Protein AF-A0A0Q9KCN6-F1 (afdb_monomer_lite)

Foldseek 3Di:
DDDPPPPPPDDDQDADPPDDPQFARFDPVLPPPLDDPDWDAAPQRATAQPPPRDDPRDCVNVPDPPDDCCVCDDDSNHHSGGDNVCPDPQNNCCGVVVDDRPDDPPDDPPDDPCPPVPDPPPDDD

Structure (mmCIF, N/CA/C/O backbone):
data_AF-A0A0Q9KCN6-F1
#
_entry.id   AF-A0A0Q9KCN6-F1
#
loop_
_atom_site.group_PDB
_atom_site.id
_atom_site.type_symbol
_atom_site.label_atom_id
_atom_site.label_alt_id
_atom_site.label_comp_id
_atom_site.label_asym_id
_atom_site.label_entity_id
_atom_site.label_seq_id
_atom_site.pdbx_PDB_ins_code
_atom_site.Cartn_x
_atom_site.Cartn_y
_atom_site.Cartn_z
_atom_site.occupancy
_atom_site.B_iso_or_equiv
_atom_site.auth_seq_id
_atom_site.auth_comp_id
_atom_site.auth_asym_id
_atom_site.auth_atom_id
_atom_site.pdbx_PDB_model_num
ATOM 1 N N . MET A 1 1 ? 41.278 19.365 -16.266 1.00 40.97 1 MET A N 1
ATOM 2 C CA . MET A 1 1 ? 40.676 18.377 -17.182 1.00 40.97 1 MET A CA 1
ATOM 3 C C . MET A 1 1 ? 40.106 17.278 -16.309 1.00 40.97 1 MET A C 1
ATOM 5 O O . MET A 1 1 ? 40.846 16.384 -15.930 1.00 40.97 1 MET A O 1
ATOM 9 N N . SER A 1 2 ? 38.849 17.416 -15.898 1.00 39.72 2 SER A N 1
ATOM 10 C CA . SER A 1 2 ? 38.177 16.418 -15.064 1.00 39.72 2 SER A CA 1
ATOM 11 C C . SER A 1 2 ? 36.759 16.259 -15.586 1.00 39.72 2 SER A C 1
ATOM 13 O O . SER A 1 2 ? 35.826 16.837 -15.043 1.00 39.72 2 SER A O 1
ATOM 15 N N . ASP A 1 3 ? 36.634 15.515 -16.680 1.00 42.22 3 ASP A N 1
ATOM 16 C CA . ASP A 1 3 ? 35.348 15.056 -17.187 1.00 42.22 3 ASP A CA 1
ATOM 17 C C . ASP A 1 3 ? 35.040 13.718 -16.504 1.00 42.22 3 ASP A C 1
ATOM 19 O O . ASP A 1 3 ? 35.692 12.703 -16.748 1.00 42.22 3 ASP A O 1
ATOM 23 N N . HIS A 1 4 ? 34.089 13.724 -15.573 1.00 36.94 4 HIS A N 1
ATOM 24 C CA . HIS A 1 4 ? 33.415 12.509 -15.115 1.00 36.94 4 HIS A CA 1
ATOM 25 C C . HIS A 1 4 ? 32.103 12.403 -15.877 1.00 36.94 4 HIS A C 1
ATOM 27 O O . HIS A 1 4 ? 31.050 12.852 -15.433 1.00 36.94 4 HIS A O 1
ATOM 33 N N . ASP A 1 5 ? 32.208 11.838 -17.073 1.00 45.47 5 ASP A N 1
ATOM 34 C CA . ASP A 1 5 ? 31.095 11.614 -17.982 1.00 45.47 5 ASP A CA 1
ATOM 35 C C . ASP A 1 5 ? 30.400 10.290 -17.607 1.00 45.47 5 ASP A C 1
ATOM 37 O O . ASP A 1 5 ? 30.642 9.226 -18.184 1.00 45.47 5 ASP A O 1
ATOM 41 N N . HIS A 1 6 ? 29.555 10.322 -16.570 1.00 41.69 6 HIS A N 1
ATOM 42 C CA . HIS A 1 6 ? 28.640 9.219 -16.269 1.00 41.69 6 HIS A CA 1
ATOM 43 C C . HIS A 1 6 ? 27.434 9.285 -17.208 1.00 41.69 6 HIS A C 1
ATOM 45 O O . HIS A 1 6 ? 26.358 9.776 -16.874 1.00 41.69 6 HIS A O 1
ATOM 51 N N . LYS A 1 7 ? 27.610 8.736 -18.409 1.00 41.28 7 LYS A N 1
ATOM 52 C CA . LYS A 1 7 ? 26.532 8.540 -19.377 1.00 41.28 7 LYS A CA 1
ATOM 53 C C . LYS A 1 7 ? 25.628 7.377 -18.948 1.00 41.28 7 LYS A C 1
ATOM 55 O O . LYS A 1 7 ? 25.768 6.256 -19.435 1.00 41.28 7 LYS A O 1
ATOM 60 N N . GLN A 1 8 ? 24.676 7.635 -18.052 1.00 44.12 8 GLN A N 1
ATOM 61 C CA . GLN A 1 8 ? 23.557 6.719 -17.813 1.00 44.12 8 GLN A CA 1
ATOM 62 C C . GLN A 1 8 ? 22.615 6.735 -19.027 1.00 44.12 8 GLN A C 1
ATOM 64 O O . GLN A 1 8 ? 21.788 7.628 -19.202 1.00 44.12 8 GLN A O 1
ATOM 69 N N . LYS A 1 9 ? 22.736 5.725 -19.894 1.00 44.09 9 LYS A N 1
ATOM 70 C CA . LYS A 1 9 ? 21.692 5.376 -20.868 1.00 44.09 9 LYS A CA 1
ATOM 71 C C . LYS A 1 9 ? 20.518 4.739 -20.113 1.00 44.09 9 LYS A C 1
ATOM 73 O O . LYS A 1 9 ? 20.477 3.524 -19.965 1.00 44.09 9 LYS A O 1
ATOM 78 N N . GLY A 1 10 ? 19.585 5.554 -19.629 1.00 48.22 10 GLY A N 1
ATOM 79 C CA . GLY A 1 10 ? 18.339 5.100 -19.008 1.00 48.22 10 GLY A CA 1
ATOM 80 C C . GLY A 1 10 ? 17.128 5.532 -19.828 1.00 48.22 10 GLY A C 1
ATOM 81 O O . GLY A 1 10 ? 16.838 6.721 -19.898 1.00 48.22 10 GLY A O 1
ATOM 82 N N . LYS A 1 11 ? 16.475 4.568 -20.482 1.00 50.47 11 LYS A N 1
ATOM 83 C CA . LYS A 1 11 ? 15.064 4.519 -20.926 1.00 50.47 11 LYS A CA 1
ATOM 84 C C . LYS A 1 11 ? 14.938 3.171 -21.650 1.00 50.47 11 LYS A C 1
ATOM 86 O O . LYS A 1 11 ? 15.727 2.901 -22.548 1.00 50.47 11 LYS A O 1
ATOM 91 N N . GLN A 1 12 ? 14.047 2.269 -21.258 1.00 45.59 12 GLN A N 1
ATOM 92 C CA . GLN A 1 12 ? 12.606 2.489 -21.304 1.00 45.59 12 GLN A CA 1
ATOM 93 C C . GLN A 1 12 ? 11.880 1.724 -20.184 1.00 45.59 12 GLN A C 1
ATOM 95 O O . GLN A 1 12 ? 11.841 0.500 -20.198 1.00 45.59 12 GLN A O 1
ATOM 100 N N . HIS A 1 13 ? 11.263 2.457 -19.258 1.00 55.25 13 HIS A N 1
ATOM 101 C CA . HIS A 1 13 ? 9.998 2.027 -18.670 1.00 55.25 13 HIS A CA 1
ATOM 102 C C . HIS A 1 13 ? 8.920 2.443 -19.660 1.00 55.25 13 HIS A C 1
ATOM 104 O O . HIS A 1 13 ? 8.773 3.643 -19.896 1.00 55.25 13 HIS A O 1
ATOM 110 N N . ILE A 1 14 ? 8.243 1.497 -20.306 1.00 54.72 14 ILE A N 1
ATOM 111 C CA . ILE A 1 14 ? 6.950 1.816 -20.910 1.00 54.72 14 ILE A CA 1
ATOM 112 C C . ILE A 1 14 ? 5.953 0.923 -20.226 1.00 54.72 14 ILE A C 1
ATOM 114 O O . ILE A 1 14 ? 5.966 -0.299 -20.354 1.00 54.72 14 ILE A O 1
ATOM 118 N N . ASP A 1 15 ? 5.173 1.607 -19.438 1.00 58.03 15 ASP A N 1
ATOM 119 C CA . ASP A 1 15 ? 4.213 1.101 -18.513 1.00 58.03 15 ASP A CA 1
ATOM 120 C C . ASP A 1 15 ? 3.013 2.072 -18.732 1.00 58.03 15 ASP A C 1
ATOM 122 O O . ASP A 1 15 ? 3.154 3.127 -19.377 1.00 58.03 15 ASP A O 1
ATOM 126 N N . ASP A 1 16 ? 1.815 1.521 -18.587 1.00 59.69 16 ASP A N 1
ATOM 127 C CA . ASP A 1 16 ? 0.770 1.540 -19.623 1.00 59.69 16 ASP A CA 1
ATOM 128 C C . ASP A 1 16 ? -0.189 2.752 -19.519 1.00 59.69 16 ASP A C 1
ATOM 130 O O . ASP A 1 16 ? -0.730 3.019 -18.448 1.00 59.69 16 ASP A O 1
ATOM 134 N N . PRO A 1 17 ? -0.503 3.468 -20.620 1.00 55.97 17 PRO A N 1
ATOM 135 C CA . PRO A 1 17 ? -1.327 4.688 -20.606 1.00 55.97 17 PRO A CA 1
ATOM 136 C C . PRO A 1 17 ? -2.777 4.557 -20.090 1.00 55.97 17 PRO A C 1
ATOM 138 O O . PRO A 1 17 ? -3.484 5.565 -20.050 1.00 55.97 17 PRO A O 1
ATOM 141 N N . ALA A 1 18 ? -3.238 3.366 -19.711 1.00 63.66 18 ALA A N 1
ATOM 142 C CA . ALA A 1 18 ? -4.537 3.137 -19.075 1.00 63.66 18 ALA A CA 1
ATOM 143 C C . ALA A 1 18 ? -4.450 2.829 -17.565 1.00 63.66 18 ALA A C 1
ATOM 145 O O . ALA A 1 18 ? -5.415 2.294 -17.014 1.00 63.66 18 ALA A O 1
ATOM 146 N N . LEU A 1 19 ? -3.324 3.127 -16.900 1.00 73.00 19 LEU A N 1
ATOM 147 C CA . LEU A 1 19 ? -3.204 2.934 -15.455 1.00 73.00 19 LEU A CA 1
ATOM 148 C C . LEU A 1 19 ? -4.311 3.672 -14.687 1.00 73.00 19 LEU A C 1
ATOM 150 O O . LEU A 1 19 ? -4.615 4.842 -14.931 1.00 73.00 19 LEU A O 1
ATOM 154 N N . ASP A 1 20 ? -4.892 2.958 -13.726 1.00 81.38 20 ASP A N 1
ATOM 155 C CA . ASP A 1 20 ? -5.749 3.544 -12.702 1.00 81.38 20 ASP A CA 1
ATOM 156 C C . ASP A 1 20 ? -4.960 4.617 -11.919 1.00 81.38 20 ASP A C 1
ATOM 158 O O . ASP A 1 20 ? -3.746 4.464 -11.755 1.00 81.38 20 ASP A O 1
ATOM 162 N N . PRO A 1 21 ? -5.600 5.695 -11.422 1.00 82.88 21 PRO A N 1
ATOM 163 C CA . PRO A 1 21 ? -4.901 6.792 -10.745 1.00 82.88 21 PRO A CA 1
ATOM 164 C C . PRO A 1 21 ? -4.019 6.370 -9.563 1.00 82.88 21 PRO A C 1
ATOM 166 O O . PRO A 1 21 ? -3.149 7.134 -9.150 1.00 82.88 21 PRO A O 1
ATOM 169 N N . TYR A 1 22 ? -4.244 5.182 -9.009 1.00 83.94 22 TYR A N 1
ATOM 170 C CA . TYR A 1 22 ? -3.537 4.646 -7.852 1.00 83.94 22 TYR A CA 1
ATOM 171 C C . TYR A 1 22 ? -2.675 3.416 -8.191 1.00 83.94 22 TYR A C 1
ATOM 173 O O . TYR A 1 22 ? -2.178 2.743 -7.284 1.00 83.94 22 TYR A O 1
ATOM 181 N N . GLU A 1 23 ? -2.493 3.101 -9.477 1.00 88.31 23 GLU A N 1
ATOM 182 C CA . GLU A 1 23 ? -1.418 2.218 -9.937 1.00 88.31 23 GLU A CA 1
ATOM 183 C C . GLU A 1 23 ? -0.163 3.025 -10.271 1.00 88.31 23 GLU A C 1
ATOM 185 O O . GLU A 1 23 ? -0.206 4.219 -10.567 1.00 88.31 23 GLU A O 1
ATOM 190 N N . ILE A 1 24 ? 0.975 2.339 -10.233 1.00 89.31 24 ILE A N 1
ATOM 191 C CA . ILE A 1 24 ? 2.273 2.876 -10.630 1.00 89.31 24 ILE A CA 1
ATOM 192 C C . ILE A 1 24 ? 2.979 1.914 -11.575 1.00 89.31 24 ILE A C 1
ATOM 194 O O . ILE A 1 24 ? 2.611 0.740 -11.710 1.00 89.31 24 ILE A O 1
ATOM 198 N N . GLU A 1 25 ? 4.054 2.409 -12.168 1.00 90.31 25 GLU A N 1
ATOM 199 C CA . GLU A 1 25 ? 4.795 1.697 -13.193 1.00 90.31 25 GLU A CA 1
ATOM 200 C C . GLU A 1 25 ? 5.818 0.711 -12.608 1.00 90.31 25 GLU A C 1
ATOM 202 O O . GLU A 1 25 ? 7.024 0.969 -12.535 1.00 90.31 25 GLU A O 1
ATOM 207 N N . PHE A 1 26 ? 5.341 -0.455 -12.171 1.00 89.56 26 PHE A N 1
ATOM 208 C CA . PHE A 1 26 ? 6.201 -1.482 -11.588 1.00 89.56 26 PHE A CA 1
ATOM 209 C C . PHE A 1 26 ? 7.284 -1.975 -12.552 1.00 89.56 26 PHE A C 1
ATOM 211 O O . PHE A 1 26 ? 7.002 -2.577 -13.589 1.00 89.56 26 PHE A O 1
ATOM 218 N N . LEU A 1 27 ? 8.543 -1.892 -12.124 1.00 90.94 27 LEU A N 1
ATOM 219 C CA . LEU A 1 27 ? 9.652 -2.639 -12.713 1.00 90.94 27 LEU A CA 1
ATOM 220 C C . LEU A 1 27 ? 9.330 -4.149 -12.806 1.00 90.94 27 LEU A C 1
ATOM 222 O O . LEU A 1 27 ? 8.685 -4.690 -11.902 1.00 90.94 27 LEU A O 1
ATOM 226 N N . PRO A 1 28 ? 9.810 -4.870 -13.842 1.00 89.38 28 PRO A N 1
ATOM 227 C CA . PRO A 1 28 ? 9.498 -6.287 -14.050 1.00 89.38 28 PRO A CA 1
ATOM 228 C C . PRO A 1 28 ? 9.729 -7.182 -12.824 1.00 89.38 28 PRO A C 1
ATOM 230 O O . PRO A 1 28 ? 8.900 -8.042 -12.535 1.00 89.38 28 PRO A O 1
ATOM 233 N N . GLN A 1 29 ? 10.798 -6.946 -12.058 1.00 89.19 29 GLN A N 1
ATOM 234 C CA . GLN A 1 29 ? 11.114 -7.728 -10.859 1.00 89.19 29 GLN A CA 1
ATOM 235 C C . GLN A 1 29 ? 10.098 -7.574 -9.720 1.00 89.19 29 GLN A C 1
ATOM 237 O O . GLN A 1 29 ? 10.009 -8.453 -8.872 1.00 89.19 29 GLN A O 1
ATOM 242 N N . PHE A 1 30 ? 9.325 -6.485 -9.681 1.00 89.62 30 PHE A N 1
ATOM 243 C CA . PHE A 1 30 ? 8.299 -6.277 -8.653 1.00 89.62 30 PHE A CA 1
ATOM 244 C C . PHE A 1 30 ? 6.926 -6.807 -9.065 1.00 89.62 30 PHE A C 1
ATOM 246 O O . PHE A 1 30 ? 5.982 -6.702 -8.282 1.00 89.62 30 PHE A O 1
ATOM 253 N N . ARG A 1 31 ? 6.797 -7.363 -10.276 1.00 86.81 31 ARG A N 1
ATOM 254 C CA . ARG A 1 31 ? 5.546 -7.952 -10.777 1.00 86.81 31 ARG A CA 1
ATOM 255 C C . ARG A 1 31 ? 5.421 -9.430 -10.423 1.00 86.81 31 ARG A C 1
ATOM 257 O O . ARG A 1 31 ? 4.308 -9.930 -10.269 1.00 86.81 31 ARG A O 1
ATOM 264 N N . GLU A 1 32 ? 6.545 -10.131 -10.317 1.00 88.00 32 GLU A N 1
ATOM 265 C CA . GLU A 1 32 ? 6.557 -11.564 -10.040 1.00 88.00 32 GLU A CA 1
ATOM 266 C C . GLU A 1 32 ? 6.012 -11.852 -8.632 1.00 88.00 32 GLU A C 1
ATOM 268 O O . GLU A 1 32 ? 6.414 -11.231 -7.652 1.00 88.00 32 GLU A O 1
ATOM 273 N N . GLY A 1 33 ? 5.045 -12.769 -8.536 1.00 86.62 33 GLY A N 1
ATOM 274 C CA . GLY A 1 33 ? 4.453 -13.187 -7.260 1.00 86.62 33 GLY A CA 1
ATOM 275 C C . GLY A 1 33 ? 3.509 -12.179 -6.587 1.00 86.62 33 GLY A C 1
ATOM 276 O O . GLY A 1 33 ? 3.022 -12.472 -5.501 1.00 86.62 33 GLY A O 1
ATOM 277 N N . ARG A 1 34 ? 3.211 -11.027 -7.208 1.00 87.69 34 ARG A N 1
ATOM 278 C CA . ARG A 1 34 ? 2.421 -9.950 -6.576 1.00 87.69 34 ARG A CA 1
ATOM 279 C C . ARG A 1 34 ? 0.931 -10.284 -6.425 1.00 87.69 34 ARG A C 1
ATOM 281 O O . ARG A 1 34 ? 0.312 -9.869 -5.455 1.00 87.69 34 ARG A O 1
ATOM 288 N N . GLY A 1 35 ? 0.360 -11.055 -7.354 1.00 89.19 35 GLY A N 1
ATOM 289 C CA . GLY A 1 35 ? -1.042 -11.490 -7.319 1.00 89.19 35 GLY A CA 1
ATOM 290 C C . GLY A 1 35 ? -1.887 -10.947 -8.475 1.00 89.19 35 GLY A C 1
ATOM 291 O O . GLY A 1 35 ? -1.377 -10.687 -9.564 1.00 89.19 35 GLY A O 1
ATOM 292 N N . SER A 1 36 ? -3.198 -10.823 -8.254 1.00 90.31 36 SER A N 1
ATOM 293 C CA . SER A 1 36 ? -4.159 -10.327 -9.252 1.00 90.31 36 SER A CA 1
ATOM 294 C C . SER A 1 36 ? -4.149 -8.796 -9.348 1.00 90.31 36 SER A C 1
ATOM 296 O O . SER A 1 36 ? -3.970 -8.116 -8.342 1.00 90.31 36 SER A O 1
ATOM 298 N N . ARG A 1 37 ? -4.398 -8.251 -10.550 1.00 88.44 37 ARG A N 1
ATOM 299 C CA . ARG A 1 37 ? -4.674 -6.812 -10.766 1.00 88.44 37 ARG A CA 1
ATOM 300 C C . ARG A 1 37 ? -6.151 -6.447 -10.589 1.00 88.44 37 ARG A C 1
ATOM 302 O O . ARG A 1 37 ? -6.483 -5.273 -10.456 1.00 88.44 37 ARG A O 1
ATOM 309 N N . ALA A 1 38 ? -7.040 -7.439 -10.650 1.00 90.12 38 ALA A N 1
ATOM 310 C CA . ALA A 1 38 ? -8.466 -7.206 -10.488 1.00 90.12 38 ALA A CA 1
ATOM 311 C C . ALA A 1 38 ? -8.787 -6.900 -9.015 1.00 90.12 38 ALA A C 1
ATOM 313 O O . ALA A 1 38 ? -8.237 -7.578 -8.142 1.00 90.12 38 ALA A O 1
ATOM 314 N N . PRO A 1 39 ? -9.697 -5.945 -8.748 1.00 91.69 39 PRO A N 1
ATOM 315 C CA . PRO A 1 39 ? -10.166 -5.693 -7.394 1.00 91.69 39 PRO A CA 1
ATOM 316 C C . PRO A 1 39 ? -10.847 -6.939 -6.810 1.00 91.69 39 PRO A C 1
ATOM 318 O O . PRO A 1 39 ? -11.371 -7.782 -7.547 1.00 91.69 39 PRO A O 1
ATOM 321 N N . PHE A 1 40 ? -10.858 -7.053 -5.484 1.00 93.94 40 PHE A N 1
ATOM 322 C CA . PHE A 1 40 ? -11.461 -8.181 -4.766 1.00 93.94 40 PHE A CA 1
ATOM 323 C C . PHE A 1 40 ? -12.209 -7.710 -3.520 1.00 93.94 40 PHE A C 1
ATOM 325 O O . PHE A 1 40 ? -11.928 -6.640 -3.009 1.00 93.94 40 PHE A O 1
ATOM 332 N N . VAL A 1 41 ? -13.151 -8.505 -3.011 1.00 94.44 41 VAL A N 1
ATOM 333 C CA . VAL A 1 41 ? -13.900 -8.167 -1.790 1.00 94.44 41 VAL A CA 1
ATOM 334 C C . VAL A 1 41 ? -13.313 -8.924 -0.604 1.00 94.44 41 V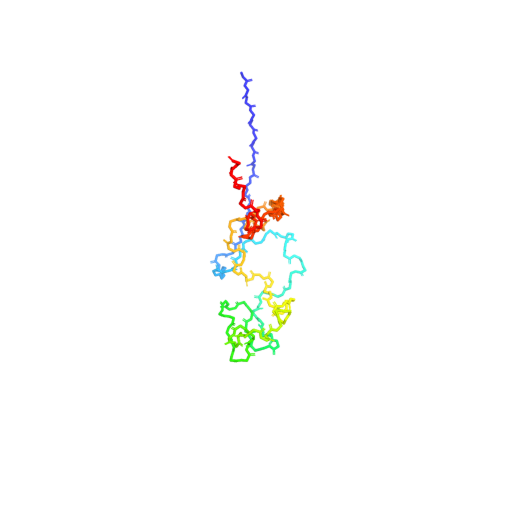AL A C 1
ATOM 336 O O . VAL A 1 41 ? -13.120 -10.138 -0.687 1.00 94.44 41 VAL A O 1
ATOM 339 N N . ASN A 1 42 ? -13.022 -8.226 0.492 1.00 93.19 42 ASN A N 1
ATOM 340 C CA . ASN A 1 42 ? -12.516 -8.846 1.715 1.00 93.19 42 ASN A CA 1
ATOM 341 C C . ASN A 1 42 ? -13.648 -9.402 2.605 1.00 93.19 42 ASN A C 1
ATOM 343 O O . ASN A 1 42 ? -14.835 -9.256 2.309 1.00 93.19 42 ASN A O 1
ATOM 347 N N . GLN A 1 43 ? -13.294 -10.030 3.733 1.00 92.19 43 GLN A N 1
ATOM 348 C CA . GLN A 1 43 ? -14.275 -10.650 4.640 1.00 92.19 43 GLN A CA 1
ATOM 349 C C . GLN A 1 43 ? -15.271 -9.660 5.276 1.00 92.19 43 GLN A C 1
ATOM 351 O O . GLN A 1 43 ? -16.325 -10.072 5.755 1.00 92.19 43 GLN A O 1
ATOM 356 N N . TYR A 1 44 ? -14.958 -8.363 5.261 1.00 92.00 44 TYR A N 1
ATOM 357 C CA . TYR A 1 44 ? -15.792 -7.290 5.807 1.00 92.00 44 TYR A CA 1
ATOM 358 C C . TYR A 1 44 ? -16.675 -6.626 4.738 1.00 92.00 44 TYR A C 1
ATOM 360 O O . TYR A 1 44 ? -17.353 -5.633 5.013 1.00 92.00 44 TYR A O 1
ATOM 368 N N . GLY A 1 45 ? -16.684 -7.168 3.515 1.00 92.00 45 GLY A N 1
ATOM 369 C CA . GLY A 1 45 ? -17.470 -6.644 2.399 1.00 92.00 45 GLY A CA 1
ATOM 370 C C . GLY A 1 45 ? -16.869 -5.400 1.746 1.00 92.00 45 GLY A C 1
ATOM 371 O O . GLY A 1 45 ? -17.561 -4.747 0.977 1.00 92.00 45 GLY A O 1
ATOM 372 N N . ILE A 1 46 ? -15.612 -5.070 2.051 1.00 92.75 46 ILE A N 1
ATOM 373 C CA . ILE A 1 46 ? -14.904 -3.942 1.442 1.00 92.75 46 ILE A CA 1
ATOM 374 C C . ILE A 1 46 ? -14.294 -4.398 0.123 1.00 92.75 46 ILE A C 1
ATOM 376 O O . ILE A 1 46 ? -13.653 -5.452 0.074 1.00 92.75 46 ILE A O 1
ATOM 380 N N . VAL A 1 47 ? -14.461 -3.599 -0.926 1.00 92.94 47 VAL A N 1
ATOM 381 C CA . VAL A 1 47 ? -13.766 -3.798 -2.198 1.00 92.94 47 VAL A CA 1
ATOM 382 C C . VAL A 1 47 ? -12.346 -3.242 -2.061 1.00 92.94 47 VAL A C 1
ATOM 384 O O . VAL A 1 47 ? -12.129 -2.093 -1.709 1.00 92.94 47 VAL A O 1
ATOM 387 N N . ILE A 1 48 ? -11.350 -4.080 -2.302 1.00 92.00 48 ILE A N 1
ATOM 388 C CA . ILE A 1 48 ? -9.936 -3.727 -2.276 1.00 92.00 48 ILE A CA 1
ATOM 389 C C . ILE A 1 48 ? -9.499 -3.399 -3.701 1.00 92.00 48 ILE A C 1
ATOM 391 O O . ILE A 1 48 ? -9.654 -4.218 -4.613 1.00 92.00 48 ILE A O 1
ATOM 395 N N . GLY A 1 49 ? -8.939 -2.200 -3.883 1.00 88.38 49 GLY A N 1
ATOM 396 C CA . GLY A 1 49 ? -8.497 -1.664 -5.173 1.00 88.38 49 GLY A CA 1
ATOM 397 C C . GLY A 1 49 ? -9.520 -0.786 -5.904 1.00 88.38 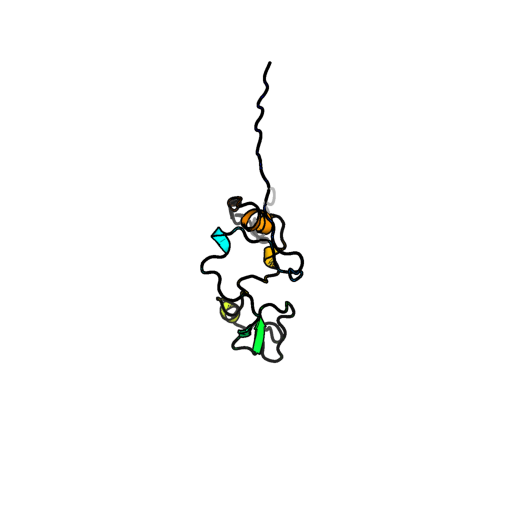49 GLY A C 1
ATOM 398 O O . GLY A 1 49 ? -9.331 -0.564 -7.102 1.00 88.38 49 GLY A O 1
ATOM 399 N N . ASP A 1 50 ? -10.591 -0.344 -5.236 1.00 88.06 50 ASP A N 1
ATOM 400 C CA . ASP A 1 50 ? -11.496 0.728 -5.695 1.00 88.06 50 ASP A CA 1
ATOM 401 C C . ASP A 1 50 ? -11.240 2.086 -5.008 1.00 88.06 50 ASP A C 1
ATOM 403 O O . ASP A 1 50 ? -11.759 3.104 -5.455 1.00 88.06 50 ASP A O 1
ATOM 407 N N . HIS A 1 51 ? -10.397 2.089 -3.966 1.00 83.75 51 HIS A N 1
ATOM 408 C CA . HIS A 1 51 ? -9.922 3.249 -3.197 1.00 83.75 51 HIS A CA 1
ATOM 409 C C . HIS A 1 51 ? -10.928 3.877 -2.237 1.00 83.75 51 HIS A C 1
ATOM 411 O O . HIS A 1 51 ? -10.559 4.802 -1.513 1.00 83.75 51 HIS A O 1
ATOM 417 N N . GLU A 1 52 ? -12.157 3.372 -2.180 1.00 86.00 52 GLU A N 1
ATOM 418 C CA . GLU A 1 52 ? -13.185 3.889 -1.272 1.00 86.00 52 GLU A CA 1
ATOM 419 C C . GLU A 1 52 ? -13.071 3.243 0.112 1.00 86.00 52 GLU A C 1
ATOM 421 O O . GLU A 1 52 ? -13.258 3.905 1.129 1.00 86.00 52 GLU A O 1
ATOM 426 N N . TYR A 1 53 ? -12.696 1.960 0.167 1.00 84.31 53 TYR A N 1
ATOM 427 C CA . TYR A 1 53 ? -12.570 1.187 1.409 1.00 84.31 53 TYR A CA 1
ATOM 428 C C . TYR A 1 53 ? -13.831 1.216 2.301 1.00 84.31 53 TYR A C 1
ATOM 430 O O . TYR A 1 53 ? -13.751 1.014 3.517 1.00 84.31 53 TYR A O 1
ATOM 438 N N . GLU A 1 54 ? -15.008 1.439 1.710 1.00 87.06 54 GLU A N 1
ATOM 439 C CA . GLU A 1 54 ? -16.268 1.571 2.439 1.00 87.06 54 GLU A CA 1
ATOM 440 C C . GLU A 1 54 ? -17.046 0.251 2.506 1.00 87.06 54 GLU A C 1
ATOM 442 O O . GLU A 1 54 ? -17.172 -0.502 1.541 1.00 87.06 54 GLU A O 1
ATOM 447 N N . SER A 1 55 ? -17.613 -0.030 3.680 1.00 90.69 55 SER A N 1
ATOM 448 C CA . SER A 1 55 ? -18.651 -1.048 3.865 1.00 90.69 55 SER A CA 1
ATOM 449 C C . SER A 1 55 ? -19.367 -0.793 5.194 1.00 90.69 55 SER A C 1
ATOM 451 O O . SER A 1 55 ? -18.692 -0.508 6.190 1.00 90.69 55 SER A O 1
ATOM 453 N N . PRO A 1 56 ? -20.706 -0.958 5.271 1.00 87.94 56 PRO A N 1
ATOM 454 C CA . PRO A 1 56 ? -21.471 -0.743 6.504 1.00 87.94 56 PRO A CA 1
ATOM 455 C C . PRO A 1 56 ? -20.989 -1.570 7.700 1.00 87.94 56 PRO A C 1
ATOM 457 O O . PRO A 1 56 ? -21.158 -1.158 8.842 1.00 87.94 56 PRO A O 1
ATOM 460 N N . ASN A 1 57 ? -20.393 -2.734 7.435 1.00 86.12 57 ASN A N 1
ATOM 461 C CA . ASN A 1 57 ? -19.910 -3.655 8.463 1.00 86.12 57 ASN A CA 1
ATOM 462 C C . ASN A 1 57 ? -18.385 -3.590 8.643 1.00 86.12 57 ASN A C 1
ATOM 464 O O . ASN A 1 57 ? -17.812 -4.457 9.305 1.00 86.12 57 ASN A O 1
ATOM 468 N N . SER A 1 58 ? -17.708 -2.616 8.026 1.00 90.00 58 SER A N 1
ATOM 469 C CA . SER A 1 58 ? -16.254 -2.530 8.110 1.00 90.00 58 SER A CA 1
ATOM 470 C C . SER A 1 58 ? -15.777 -1.939 9.443 1.00 90.00 58 SER A C 1
ATOM 472 O O . SER A 1 58 ? -16.385 -0.997 9.960 1.00 90.00 58 SER A O 1
ATOM 474 N N . PRO A 1 59 ? -14.630 -2.415 9.964 1.00 89.94 59 PRO A N 1
ATOM 475 C CA . PRO A 1 59 ? -13.937 -1.775 11.081 1.00 89.94 59 PRO A CA 1
ATOM 476 C C . PRO A 1 59 ? -13.598 -0.297 10.834 1.00 89.94 59 PRO A C 1
ATOM 478 O O . PRO A 1 59 ? -13.574 0.481 11.780 1.00 89.94 59 PRO A O 1
ATOM 481 N N . LEU A 1 60 ? -13.371 0.104 9.575 1.00 88.06 60 LEU A N 1
ATOM 482 C CA . LEU A 1 60 ? -13.094 1.494 9.200 1.00 88.06 60 LEU A CA 1
ATOM 483 C C . LEU A 1 60 ? -14.328 2.387 9.380 1.00 88.06 60 LEU A C 1
ATOM 485 O O . LEU A 1 60 ? -14.241 3.449 9.993 1.00 88.06 60 LEU A O 1
ATOM 489 N N . SER A 1 61 ? -15.491 1.945 8.897 1.00 91.06 61 SER A N 1
ATOM 490 C CA . SER A 1 61 ? -16.741 2.707 9.000 1.00 91.06 61 SER A CA 1
ATOM 491 C C . SER A 1 61 ? -17.360 2.667 10.401 1.00 91.06 61 SER A C 1
ATOM 493 O O . SER A 1 61 ? -18.201 3.508 10.716 1.00 91.06 61 SER A O 1
ATOM 495 N N . GLN A 1 62 ? -16.995 1.691 11.237 1.00 91.44 62 GLN A N 1
ATOM 496 C CA . GLN A 1 62 ? -17.544 1.483 12.586 1.00 91.44 62 GLN A CA 1
ATOM 497 C C . GLN A 1 62 ? -16.475 1.588 13.688 1.00 91.44 62 GLN A C 1
ATOM 499 O O . GLN A 1 62 ? -16.632 1.009 14.762 1.00 91.44 62 GLN A O 1
ATOM 504 N N . TRP A 1 63 ? -15.387 2.321 13.432 1.00 92.25 63 TRP A N 1
ATOM 505 C CA . TRP A 1 63 ? -14.248 2.405 14.344 1.00 92.25 63 TRP A CA 1
ATOM 506 C C . TRP A 1 63 ? -14.642 2.875 15.752 1.00 92.25 63 TRP A C 1
ATOM 508 O O . TRP A 1 63 ? -15.284 3.915 15.930 1.00 92.25 63 TRP A O 1
ATOM 518 N N . SER A 1 64 ? -14.194 2.141 16.770 1.00 93.94 64 SER A N 1
ATOM 519 C CA . SER A 1 64 ? -14.402 2.470 18.182 1.00 93.94 64 SER A CA 1
ATOM 520 C C . SER A 1 64 ? -13.142 2.209 19.015 1.00 93.94 64 SER A C 1
ATOM 522 O O . SER A 1 64 ? -12.164 1.639 18.534 1.00 93.94 64 SER A O 1
ATOM 524 N N . LYS A 1 65 ? -13.147 2.607 20.294 1.00 95.12 65 LYS A N 1
ATOM 525 C CA . LYS A 1 65 ? -12.018 2.350 21.214 1.00 95.12 65 LYS A CA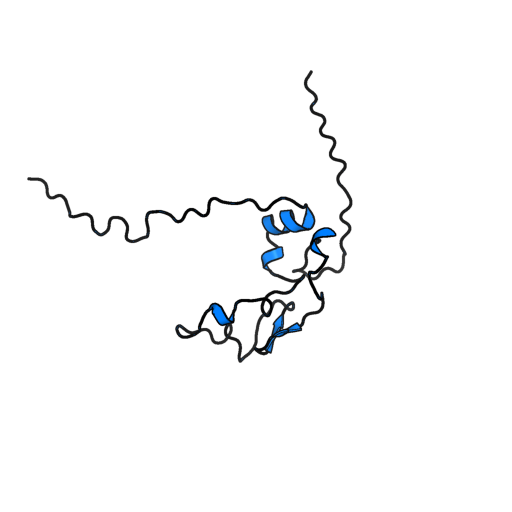 1
ATOM 526 C C . LYS A 1 65 ? -11.831 0.862 21.519 1.00 95.12 65 LYS A C 1
ATOM 528 O O . LYS A 1 65 ? -10.765 0.451 21.961 1.00 95.12 65 LYS A O 1
ATOM 533 N N . GLU A 1 66 ? -12.885 0.087 21.315 1.00 95.00 66 GLU A N 1
ATOM 534 C CA . GLU A 1 66 ? -12.963 -1.350 21.535 1.00 95.00 66 GLU A CA 1
ATOM 535 C C . GLU A 1 66 ? -12.592 -2.146 20.275 1.00 95.00 66 GLU A C 1
ATOM 537 O O . GLU A 1 66 ? -12.468 -3.367 20.342 1.00 95.00 66 GLU A O 1
ATOM 542 N N . THR A 1 67 ? -12.420 -1.476 19.130 1.00 92.06 67 THR A N 1
ATOM 543 C CA . THR A 1 67 ? -11.996 -2.123 17.886 1.00 92.06 67 THR A CA 1
ATOM 544 C C . THR A 1 67 ? -10.534 -2.534 18.006 1.00 92.06 67 THR A C 1
ATOM 546 O O . THR A 1 67 ? -9.662 -1.689 18.199 1.00 92.06 67 THR A O 1
ATOM 549 N N . ASP A 1 68 ? -10.260 -3.832 17.881 1.00 93.88 68 ASP A N 1
ATOM 550 C CA . ASP A 1 68 ? -8.894 -4.352 17.838 1.00 93.88 68 ASP A CA 1
ATOM 551 C C . ASP A 1 68 ? -8.231 -3.939 16.510 1.00 93.88 68 ASP A C 1
ATOM 553 O O . ASP A 1 68 ? -8.673 -4.401 15.459 1.00 93.88 68 ASP A O 1
ATOM 557 N N . PRO A 1 69 ? -7.167 -3.112 16.506 1.00 92.12 69 PRO A N 1
ATOM 558 C CA . PRO A 1 69 ? -6.528 -2.660 15.270 1.00 92.12 69 PRO A CA 1
ATOM 559 C C . PRO A 1 69 ? -5.976 -3.797 14.401 1.00 92.12 69 PRO A C 1
ATOM 561 O O . PRO A 1 69 ? -5.816 -3.618 13.194 1.00 92.12 69 PRO A O 1
ATOM 564 N N . THR A 1 70 ? -5.697 -4.971 14.980 1.00 92.38 70 THR A N 1
ATOM 565 C CA . THR A 1 70 ? -5.172 -6.125 14.234 1.00 92.38 70 THR A CA 1
ATOM 566 C C . THR A 1 70 ? -6.147 -6.640 13.175 1.00 92.38 70 THR A C 1
ATOM 568 O O . THR A 1 70 ? -5.710 -7.239 12.192 1.00 92.38 70 THR A O 1
ATOM 571 N N . VAL A 1 71 ? -7.450 -6.349 13.299 1.00 92.06 71 VAL A N 1
ATOM 572 C CA . VAL A 1 71 ? -8.451 -6.714 12.281 1.00 92.06 71 VAL A CA 1
ATOM 573 C C . VAL A 1 71 ? -8.197 -6.035 10.937 1.00 92.06 71 VAL A C 1
ATOM 575 O O . VAL A 1 71 ? -8.617 -6.570 9.912 1.00 92.06 71 VAL A O 1
ATOM 578 N N . MET A 1 72 ? -7.495 -4.895 10.942 1.00 89.56 72 MET A N 1
ATOM 579 C CA . MET A 1 72 ? -7.099 -4.126 9.758 1.00 89.56 72 MET A CA 1
ATOM 580 C C . MET A 1 72 ? -5.688 -4.469 9.259 1.00 89.56 72 MET A C 1
ATOM 582 O O . MET A 1 72 ? -5.100 -3.721 8.482 1.00 89.56 72 MET A O 1
ATOM 586 N N . ALA A 1 73 ? -5.122 -5.590 9.713 1.00 91.19 73 ALA A N 1
ATOM 587 C CA . ALA A 1 73 ? -3.825 -6.080 9.269 1.00 91.19 73 ALA A CA 1
ATOM 588 C C . ALA A 1 73 ? -3.951 -7.281 8.314 1.00 91.19 73 ALA A C 1
ATOM 590 O O . ALA A 1 73 ? -4.942 -8.024 8.306 1.00 91.19 73 ALA A O 1
ATOM 591 N N . GLY A 1 74 ? -2.896 -7.489 7.526 1.00 90.56 74 GLY A N 1
ATOM 592 C CA . GLY A 1 74 ? -2.745 -8.626 6.619 1.00 90.56 74 GLY A CA 1
ATOM 593 C C . GLY A 1 74 ? -3.246 -8.379 5.195 1.00 90.56 74 GLY A C 1
ATOM 594 O O . GLY A 1 74 ? -3.809 -7.335 4.870 1.00 90.56 74 GLY A O 1
ATOM 595 N N . ASP A 1 75 ? -3.044 -9.387 4.351 1.00 90.19 75 ASP A N 1
ATOM 596 C CA . ASP A 1 75 ? -3.132 -9.275 2.886 1.00 90.19 75 ASP A CA 1
ATOM 597 C C . ASP A 1 75 ? -4.530 -8.914 2.360 1.00 90.19 75 ASP A C 1
ATOM 599 O O . ASP A 1 75 ? -4.679 -8.367 1.275 1.00 90.19 75 ASP A O 1
ATOM 603 N N . GLN A 1 76 ? -5.574 -9.165 3.149 1.00 91.19 76 GLN A N 1
ATOM 604 C CA . GLN A 1 76 ? -6.964 -8.823 2.822 1.00 91.19 76 GLN A CA 1
ATOM 605 C C . GLN A 1 76 ? -7.260 -7.311 2.773 1.00 91.19 76 GLN A C 1
ATOM 607 O O . GLN A 1 76 ? -8.384 -6.924 2.457 1.00 91.19 76 GLN A O 1
ATOM 612 N N . TRP A 1 77 ? -6.289 -6.477 3.151 1.00 90.81 77 TRP A N 1
ATOM 613 C CA . TRP A 1 77 ? -6.382 -5.016 3.166 1.00 90.81 77 TRP A CA 1
ATOM 614 C C . TRP A 1 77 ? -5.475 -4.347 2.134 1.00 90.81 77 TRP A C 1
ATOM 616 O O . TRP A 1 77 ? -5.557 -3.137 1.964 1.00 90.81 77 TRP A O 1
ATOM 626 N N . VAL A 1 78 ? -4.624 -5.115 1.449 1.00 90.31 78 VAL A N 1
ATOM 627 C CA . VAL A 1 78 ? -3.594 -4.584 0.553 1.00 90.31 78 VAL A CA 1
ATOM 628 C C . VAL A 1 78 ? -3.881 -5.056 -0.861 1.00 90.31 78 VAL A C 1
ATOM 630 O O . VAL A 1 78 ? -3.884 -6.258 -1.136 1.00 90.31 78 VAL A O 1
ATOM 633 N N . HIS A 1 79 ? -4.103 -4.121 -1.786 1.00 92.94 79 HIS A N 1
ATOM 634 C CA . HIS A 1 79 ? -4.183 -4.504 -3.188 1.00 92.94 79 HIS A CA 1
ATOM 635 C C . HIS A 1 79 ? -2.769 -4.706 -3.750 1.00 92.94 79 HIS A C 1
ATOM 637 O O . HIS A 1 79 ? -1.929 -3.810 -3.637 1.00 92.94 79 HIS A O 1
ATOM 643 N N . PRO A 1 80 ? -2.513 -5.811 -4.467 1.00 91.69 80 PRO A N 1
ATOM 644 C CA . PRO A 1 80 ? -1.229 -6.073 -5.104 1.00 91.69 80 PRO A CA 1
ATOM 645 C C . PRO A 1 80 ? -0.677 -4.925 -5.952 1.00 91.69 80 PRO A C 1
ATOM 647 O O . PRO A 1 80 ? 0.519 -4.684 -5.927 1.00 91.69 80 PRO A O 1
ATOM 650 N N . PHE A 1 81 ? -1.519 -4.212 -6.701 1.00 90.44 81 PHE A N 1
ATOM 651 C CA . PHE A 1 81 ? -1.079 -3.177 -7.655 1.00 90.44 81 PHE A CA 1
ATOM 652 C C . PHE A 1 81 ? -1.630 -1.768 -7.391 1.00 90.44 81 PHE A C 1
ATOM 654 O O . PHE A 1 81 ? -1.103 -0.820 -7.955 1.00 90.44 81 PHE A O 1
ATOM 661 N N . LYS A 1 82 ? -2.664 -1.635 -6.549 1.00 89.88 82 LYS A N 1
ATOM 662 C CA . LYS A 1 82 ? -3.542 -0.453 -6.451 1.00 89.88 82 LYS A CA 1
ATOM 663 C C . LYS A 1 82 ? -3.651 -0.005 -5.008 1.00 89.88 82 LYS A C 1
ATOM 665 O O . LYS A 1 82 ? -4.590 -0.375 -4.313 1.00 89.88 82 LYS A O 1
ATOM 670 N N . ASP A 1 83 ? -2.661 0.737 -4.555 1.00 85.25 83 ASP A N 1
ATOM 671 C CA . ASP A 1 83 ? -2.578 1.173 -3.169 1.00 85.25 83 ASP A CA 1
ATOM 672 C C . ASP A 1 83 ? -2.202 2.650 -3.139 1.00 85.25 83 ASP A C 1
ATOM 674 O O . ASP A 1 83 ? -1.287 3.080 -3.844 1.00 85.25 83 ASP A O 1
ATOM 678 N N . VAL A 1 84 ? -2.896 3.425 -2.307 1.00 83.12 84 VAL A N 1
ATOM 679 C CA . VAL A 1 84 ? -2.624 4.856 -2.123 1.00 83.12 84 VAL A CA 1
ATOM 680 C C . VAL A 1 84 ? -1.173 5.107 -1.704 1.00 83.12 84 VAL A C 1
ATOM 682 O O . VAL A 1 84 ? -0.575 6.108 -2.095 1.00 83.12 84 VAL A O 1
ATOM 685 N N . GLY A 1 85 ? -0.564 4.167 -0.978 1.00 83.75 85 GLY A N 1
ATOM 686 C CA . GLY A 1 85 ? 0.834 4.232 -0.587 1.00 83.75 85 GLY A CA 1
ATOM 687 C C . GLY A 1 85 ? 1.788 4.274 -1.778 1.00 83.75 85 GLY A C 1
ATOM 688 O O . GLY A 1 85 ? 2.842 4.896 -1.677 1.00 83.75 85 GLY A O 1
ATOM 689 N N . PHE A 1 86 ? 1.441 3.690 -2.928 1.00 88.75 86 PHE A N 1
ATOM 690 C CA . PHE A 1 86 ? 2.318 3.708 -4.101 1.00 88.75 86 PHE A CA 1
ATOM 691 C C . PHE A 1 86 ? 2.499 5.097 -4.708 1.00 88.75 86 PHE A C 1
ATOM 693 O O . PHE A 1 86 ? 3.487 5.311 -5.401 1.00 88.75 86 PHE A O 1
ATOM 700 N N . GLN A 1 87 ? 1.600 6.043 -4.437 1.00 86.19 87 GLN A N 1
ATOM 701 C CA . GLN A 1 87 ? 1.637 7.369 -5.051 1.00 86.19 87 GLN A CA 1
ATOM 702 C C . GLN A 1 87 ? 2.733 8.286 -4.488 1.00 86.19 87 GLN A C 1
ATOM 704 O O . GLN A 1 87 ? 3.013 9.318 -5.096 1.00 86.19 87 GLN A O 1
ATOM 709 N N . THR A 1 88 ? 3.358 7.948 -3.353 1.00 90.06 88 THR A N 1
ATOM 710 C CA . THR A 1 88 ? 4.437 8.780 -2.796 1.00 90.06 88 THR A CA 1
ATOM 711 C C . THR A 1 88 ? 5.697 8.700 -3.654 1.00 90.06 88 THR A C 1
ATOM 713 O O . THR A 1 88 ? 6.028 7.643 -4.194 1.00 90.06 88 THR A O 1
ATOM 716 N N . ASP A 1 89 ? 6.434 9.808 -3.756 1.00 90.62 89 ASP A N 1
ATOM 717 C CA . ASP A 1 89 ? 7.649 9.877 -4.575 1.00 90.62 89 ASP A CA 1
ATOM 718 C C . ASP A 1 89 ? 8.684 8.826 -4.151 1.00 90.62 89 ASP A C 1
ATOM 720 O O . ASP A 1 89 ? 9.288 8.174 -5.001 1.00 90.62 89 ASP A O 1
ATOM 724 N N . GLU A 1 90 ? 8.834 8.584 -2.847 1.00 90.00 90 GLU A N 1
ATOM 725 C CA . GLU A 1 90 ? 9.758 7.580 -2.320 1.00 90.00 90 GLU A CA 1
ATOM 726 C C . GLU A 1 90 ? 9.372 6.156 -2.738 1.00 90.00 90 GLU A C 1
ATOM 728 O O . GLU A 1 90 ? 10.238 5.351 -3.085 1.00 90.00 90 GLU A O 1
ATOM 733 N N . ASN A 1 91 ? 8.077 5.829 -2.736 1.00 91.06 91 ASN A N 1
ATOM 734 C CA . ASN A 1 91 ? 7.614 4.499 -3.124 1.00 91.06 91 ASN A CA 1
ATOM 735 C C . ASN A 1 91 ? 7.696 4.305 -4.640 1.00 91.06 91 ASN A C 1
ATOM 737 O O . ASN A 1 91 ? 8.116 3.240 -5.101 1.00 91.06 91 ASN A O 1
ATOM 741 N N . ARG A 1 92 ? 7.394 5.341 -5.428 1.00 91.62 92 ARG A N 1
ATOM 742 C CA . ARG A 1 92 ? 7.603 5.325 -6.883 1.00 91.62 92 ARG A CA 1
ATOM 743 C C . ARG A 1 92 ? 9.073 5.151 -7.238 1.00 91.62 92 ARG A C 1
ATOM 745 O O . ARG A 1 92 ? 9.407 4.365 -8.117 1.00 91.62 92 ARG A O 1
ATOM 752 N N . ASP A 1 93 ? 9.972 5.802 -6.514 1.00 92.62 93 ASP A N 1
ATOM 753 C CA . ASP A 1 93 ? 11.414 5.634 -6.679 1.00 92.62 93 ASP A CA 1
ATOM 754 C C . ASP A 1 93 ? 11.863 4.182 -6.463 1.00 92.62 93 ASP A C 1
ATOM 756 O O . ASP A 1 93 ? 12.691 3.658 -7.217 1.00 92.62 93 ASP A O 1
ATOM 760 N N . ILE A 1 94 ? 11.273 3.493 -5.488 1.00 92.25 94 ILE A N 1
ATOM 761 C CA . ILE A 1 94 ? 11.540 2.073 -5.260 1.00 92.25 94 ILE A CA 1
ATOM 762 C C . ILE A 1 94 ? 11.023 1.235 -6.430 1.00 92.25 94 ILE A C 1
ATOM 764 O O . ILE A 1 94 ? 11.777 0.457 -7.013 1.00 92.25 94 ILE A O 1
ATOM 768 N N . PHE A 1 95 ? 9.751 1.382 -6.794 1.00 91.25 95 PHE A N 1
ATOM 769 C CA . PHE A 1 95 ? 9.086 0.445 -7.701 1.00 91.25 95 PHE A CA 1
ATOM 770 C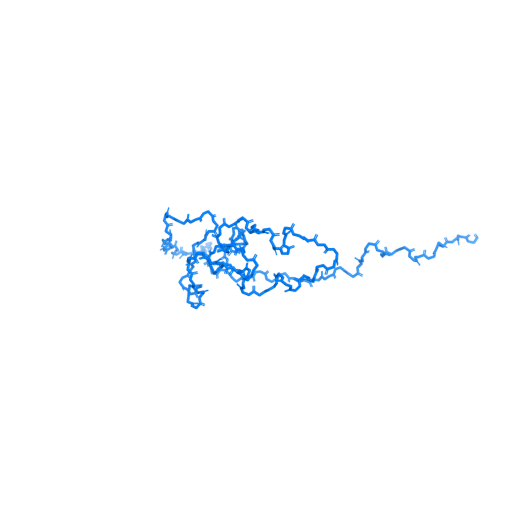 C . PHE A 1 95 ? 9.280 0.749 -9.188 1.00 91.25 95 PHE A C 1
ATOM 772 O O . PHE A 1 95 ? 9.346 -0.188 -9.981 1.00 91.25 95 PHE A O 1
ATOM 779 N N . GLU A 1 96 ? 9.413 2.018 -9.567 1.00 90.81 96 GLU A N 1
ATOM 780 C CA . GLU A 1 96 ? 9.592 2.458 -10.955 1.00 90.81 96 GLU A CA 1
ATOM 781 C C . GLU A 1 96 ? 11.068 2.675 -11.313 1.00 90.81 96 GLU A C 1
ATOM 783 O O . GLU A 1 96 ? 11.451 2.553 -12.473 1.00 90.81 96 GLU A O 1
ATOM 788 N N . LYS A 1 97 ? 11.924 3.009 -10.335 1.00 91.75 97 LYS A N 1
ATOM 789 C CA . LYS A 1 97 ? 13.358 3.278 -10.575 1.00 91.75 97 LYS A CA 1
ATOM 790 C C . LYS A 1 97 ? 14.283 2.242 -9.945 1.00 91.75 97 LYS A C 1
ATOM 792 O O . LYS A 1 97 ? 15.468 2.211 -10.278 1.00 91.75 97 LYS A O 1
ATOM 797 N N . GLY A 1 98 ? 13.765 1.375 -9.075 1.00 90.56 98 GLY A N 1
ATOM 798 C CA . GLY A 1 98 ? 14.545 0.312 -8.445 1.00 90.56 9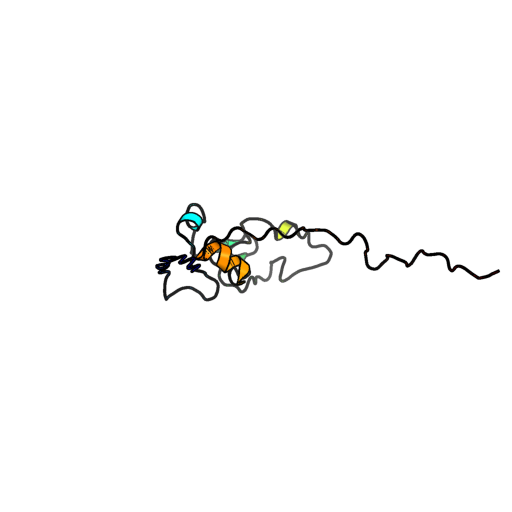8 GLY A CA 1
ATOM 799 C C . GLY A 1 98 ? 15.507 0.851 -7.395 1.00 90.56 98 GLY A C 1
ATOM 800 O O . GLY A 1 98 ? 16.515 0.203 -7.106 1.00 90.56 98 GLY A O 1
ATOM 801 N N . LEU A 1 99 ? 15.241 2.048 -6.864 1.00 91.69 99 LEU A N 1
ATOM 802 C CA . LEU A 1 99 ? 16.062 2.622 -5.812 1.00 91.69 99 LEU A CA 1
ATOM 803 C C . LEU A 1 99 ? 15.850 1.824 -4.520 1.00 91.69 99 LEU A C 1
ATOM 805 O O . LEU A 1 99 ? 14.722 1.444 -4.202 1.00 91.69 99 LEU A O 1
ATOM 809 N N . PRO A 1 100 ? 16.919 1.525 -3.768 1.00 89.12 100 PRO A N 1
ATOM 810 C CA . PRO A 1 100 ? 16.759 0.853 -2.492 1.00 89.12 100 PRO A CA 1
ATOM 811 C C . PRO A 1 100 ? 15.959 1.756 -1.540 1.00 89.12 100 PRO A C 1
ATOM 813 O O . PRO A 1 100 ? 16.154 2.976 -1.561 1.00 89.12 100 PRO A O 1
ATOM 816 N N . PRO A 1 101 ? 15.091 1.185 -0.685 1.00 86.06 101 PRO A N 1
ATOM 817 C CA . PRO A 1 101 ? 14.381 1.968 0.313 1.00 86.06 101 PRO A CA 1
ATOM 818 C C . PRO A 1 101 ? 15.392 2.712 1.184 1.00 86.06 101 PRO A C 1
ATOM 820 O O . PRO A 1 101 ? 16.360 2.127 1.682 1.00 86.06 101 PRO A O 1
ATOM 823 N N . GLN A 1 102 ? 15.177 4.014 1.363 1.00 78.25 102 GLN A N 1
ATOM 824 C CA . GLN A 1 102 ? 16.009 4.809 2.253 1.00 78.25 102 GLN A CA 1
ATOM 825 C C . GLN A 1 102 ? 15.654 4.437 3.691 1.00 78.25 102 GLN A C 1
ATOM 827 O O . GLN A 1 102 ? 14.646 4.870 4.243 1.00 78.25 102 GLN A O 1
ATOM 832 N N . GLY A 1 103 ? 16.479 3.580 4.290 1.00 70.56 103 GLY A N 1
ATOM 833 C CA . GLY A 1 103 ? 16.380 3.252 5.702 1.00 70.56 103 GLY A CA 1
ATOM 834 C C . GLY A 1 103 ? 16.675 4.492 6.537 1.00 70.56 103 GLY A C 1
ATOM 835 O O . GLY A 1 103 ? 17.834 4.865 6.713 1.00 70.56 103 GLY A O 1
ATOM 836 N N . GLY A 1 104 ? 15.631 5.131 7.054 1.00 67.38 104 GLY A N 1
ATOM 837 C CA . GLY A 1 104 ? 15.778 6.077 8.146 1.00 67.38 104 GLY A CA 1
ATOM 838 C C . GLY A 1 104 ? 16.219 5.338 9.407 1.00 67.38 104 GLY A C 1
ATOM 839 O O . GLY A 1 104 ? 15.781 4.219 9.679 1.00 67.38 104 GLY A O 1
ATOM 840 N N . LEU A 1 105 ? 17.065 5.975 10.212 1.00 66.31 105 LEU A N 1
ATOM 841 C CA . LEU A 1 105 ? 17.179 5.609 11.617 1.00 66.31 105 LEU A CA 1
ATOM 842 C C . LEU A 1 105 ? 15.807 5.882 12.247 1.00 66.31 105 LEU A C 1
ATOM 844 O O . LEU A 1 105 ? 15.494 7.024 12.573 1.00 66.31 105 LEU A O 1
ATOM 848 N N . PHE A 1 106 ? 14.970 4.850 12.384 1.00 68.69 106 PHE A N 1
ATOM 849 C CA . PHE A 1 106 ? 13.773 4.906 13.222 1.00 68.69 106 PHE A CA 1
ATOM 850 C C . PHE A 1 106 ? 14.225 4.987 14.681 1.00 68.69 106 PHE A C 1
ATOM 852 O O . PHE A 1 106 ? 14.212 4.013 15.429 1.00 68.69 106 PHE A O 1
ATOM 859 N N . THR A 1 107 ? 14.715 6.155 15.076 1.00 72.88 107 THR A N 1
ATOM 860 C CA . THR A 1 107 ? 15.041 6.462 16.459 1.00 72.88 107 THR A CA 1
ATOM 861 C C . THR A 1 107 ? 13.812 7.101 17.062 1.00 72.88 107 THR A C 1
ATOM 863 O O . THR A 1 107 ? 13.458 8.229 16.715 1.00 72.88 107 THR A O 1
ATOM 866 N N . HIS A 1 108 ? 13.149 6.386 17.966 1.00 72.94 108 HIS A N 1
ATOM 867 C CA . HIS A 1 108 ? 12.196 7.040 18.847 1.00 72.94 108 HIS A CA 1
ATOM 868 C C . HIS A 1 108 ? 12.945 8.121 19.637 1.00 72.94 108 HIS A C 1
ATOM 870 O O . HIS A 1 108 ? 14.019 7.827 20.174 1.00 72.94 108 HIS A O 1
ATOM 876 N N . PRO A 1 109 ? 12.424 9.358 19.704 1.00 74.69 109 PRO A N 1
ATOM 877 C CA . PRO A 1 109 ? 12.946 10.350 20.628 1.00 74.69 109 PRO A CA 1
ATOM 878 C C . PRO A 1 109 ? 13.010 9.752 22.038 1.00 74.69 109 PRO A C 1
ATOM 880 O O . PRO A 1 109 ? 12.049 9.139 22.501 1.00 74.69 109 PRO A O 1
ATOM 883 N N . ASP A 1 110 ? 14.131 9.943 22.729 1.00 76.88 110 ASP A N 1
ATOM 884 C CA . ASP A 1 110 ? 14.301 9.556 24.136 1.00 76.88 110 ASP A CA 1
ATOM 885 C C . ASP A 1 110 ? 13.375 10.357 25.070 1.00 76.88 110 ASP A C 1
ATOM 887 O O . ASP A 1 110 ? 13.121 9.963 26.208 1.00 76.88 110 ASP A O 1
ATOM 891 N N . LYS A 1 111 ? 12.854 11.484 24.572 1.00 82.06 111 LYS A N 1
ATOM 892 C CA . LYS A 1 111 ? 11.984 12.427 25.274 1.00 82.06 111 LYS A CA 1
ATOM 893 C C . LYS A 1 111 ? 10.584 12.386 24.675 1.00 82.06 111 LYS A C 1
ATOM 895 O O . LYS A 1 111 ? 10.396 12.670 23.494 1.00 82.06 111 LYS A O 1
ATOM 900 N N . ASN A 1 112 ? 9.598 12.071 25.505 1.00 80.50 112 ASN A N 1
ATOM 901 C CA . ASN A 1 112 ? 8.185 12.236 25.176 1.00 80.50 112 ASN A CA 1
ATOM 902 C C . ASN A 1 112 ? 7.671 13.596 25.688 1.00 80.50 112 ASN A C 1
ATOM 904 O O . ASN A 1 112 ? 8.405 14.364 26.307 1.00 80.50 112 ASN A O 1
ATOM 908 N N . THR A 1 113 ? 6.389 13.885 25.474 1.00 76.56 113 THR A N 1
ATOM 909 C CA . THR A 1 113 ? 5.728 15.114 25.951 1.00 76.56 113 THR A CA 1
ATOM 910 C C . THR A 1 113 ? 5.702 15.271 27.476 1.00 76.56 113 THR A C 1
ATOM 912 O O . THR A 1 113 ? 5.362 16.345 27.961 1.00 76.56 113 THR A O 1
ATOM 915 N N . ALA A 1 114 ? 6.051 14.227 28.234 1.00 77.19 114 ALA A N 1
ATOM 916 C CA . ALA A 1 114 ? 6.161 14.265 29.688 1.00 77.19 114 ALA A CA 1
ATOM 917 C C . ALA A 1 114 ? 7.600 14.499 30.185 1.00 77.19 114 ALA A C 1
ATOM 919 O O . ALA A 1 114 ? 7.828 14.606 31.392 1.00 77.19 114 ALA A O 1
ATOM 920 N N . TYR A 1 115 ? 8.580 14.580 29.282 1.00 79.56 115 TYR A N 1
ATOM 921 C CA . TYR A 1 115 ? 9.965 14.848 29.644 1.00 79.56 115 TYR A CA 1
ATOM 922 C C . TYR A 1 115 ? 10.101 16.246 30.268 1.00 79.56 115 TYR A C 1
ATOM 924 O O . TYR A 1 115 ? 9.704 17.239 29.665 1.00 79.56 115 TYR A O 1
ATOM 932 N N . GLY A 1 116 ? 10.651 16.320 31.483 1.00 75.19 116 GLY A N 1
ATOM 933 C CA . GLY A 1 116 ? 10.817 17.569 32.239 1.00 75.19 116 GLY A CA 1
ATOM 934 C C . GLY A 1 116 ? 9.674 17.920 33.203 1.00 75.19 116 GLY A C 1
ATOM 935 O O . GLY A 1 116 ? 9.855 18.790 34.045 1.00 75.19 116 GLY A O 1
ATOM 936 N N . LEU A 1 117 ? 8.528 17.221 33.169 1.00 78.50 117 LEU A N 1
ATOM 937 C CA . LEU A 1 117 ? 7.411 17.493 34.098 1.00 78.50 117 LEU A CA 1
ATOM 938 C C . LEU A 1 117 ? 7.680 17.050 35.548 1.00 78.50 117 LEU A C 1
ATOM 940 O O . LEU A 1 117 ? 6.987 17.492 36.458 1.00 78.50 117 LEU A O 1
ATOM 944 N N . ASN A 1 118 ? 8.678 16.189 35.765 1.00 66.38 118 ASN A N 1
ATOM 945 C CA . ASN A 1 118 ? 9.062 15.683 37.087 1.00 66.38 118 ASN A CA 1
ATOM 946 C C . ASN A 1 118 ? 10.345 16.332 37.632 1.00 66.38 118 ASN A C 1
ATOM 948 O O . ASN A 1 118 ? 10.920 15.807 38.586 1.00 66.38 118 ASN A O 1
ATOM 952 N N . GLU A 1 119 ? 10.843 17.419 37.031 1.00 68.88 119 GLU A N 1
ATOM 953 C CA . GLU A 1 119 ? 11.972 18.134 37.627 1.00 68.88 119 GLU A CA 1
ATOM 954 C C . GLU A 1 119 ? 11.490 18.884 38.877 1.00 68.88 119 GLU A C 1
ATOM 956 O O . GLU A 1 119 ? 10.618 19.748 38.768 1.00 68.88 119 GLU A O 1
ATOM 961 N N . PRO A 1 120 ? 12.002 18.557 40.080 1.00 63.94 120 PRO A N 1
ATOM 962 C CA . PRO A 1 120 ? 11.656 19.314 41.272 1.00 63.94 120 PRO A CA 1
ATOM 963 C C . PRO A 1 120 ? 12.154 20.751 41.100 1.00 63.94 120 PRO A C 1
ATOM 965 O O . PRO A 1 120 ? 13.327 20.963 40.778 1.00 63.94 120 PRO A O 1
ATOM 968 N N . GLU A 1 121 ? 11.271 21.729 41.321 1.00 64.25 121 GLU A N 1
ATOM 969 C CA . GLU A 1 121 ? 11.643 23.144 41.360 1.00 64.25 121 GLU A CA 1
ATOM 970 C C . GLU A 1 121 ? 12.831 23.320 42.314 1.00 64.25 121 GLU A C 1
ATOM 972 O O . GLU A 1 121 ? 12.739 23.082 43.521 1.00 64.25 121 GLU A O 1
ATOM 977 N N . LYS A 1 122 ? 13.985 23.710 41.765 1.00 62.66 122 LYS A N 1
ATOM 978 C CA . LYS A 1 122 ? 15.122 24.138 42.577 1.00 62.66 122 LYS A CA 1
ATOM 979 C C . LYS A 1 122 ? 14.789 25.512 43.142 1.00 62.66 122 LYS A C 1
ATOM 981 O O . LYS A 1 122 ? 15.001 26.523 42.476 1.00 62.66 122 LYS A O 1
ATOM 986 N N . PHE A 1 123 ? 14.267 25.545 44.361 1.00 55.62 123 PHE A N 1
ATOM 987 C CA . PHE A 1 123 ? 14.172 26.783 45.124 1.00 55.62 123 PHE A CA 1
ATOM 988 C C . PHE A 1 123 ? 15.588 27.235 45.529 1.00 55.62 123 PHE A C 1
ATOM 990 O O . PHE A 1 123 ? 16.348 26.409 46.042 1.00 55.62 123 PHE A O 1
ATOM 997 N N . PRO A 1 124 ? 15.982 28.495 45.269 1.00 64.12 124 PRO A N 1
ATOM 998 C CA . PRO A 1 124 ? 17.249 29.034 45.760 1.00 64.12 124 PRO A CA 1
ATOM 999 C C . PRO A 1 124 ? 17.211 29.211 47.290 1.00 6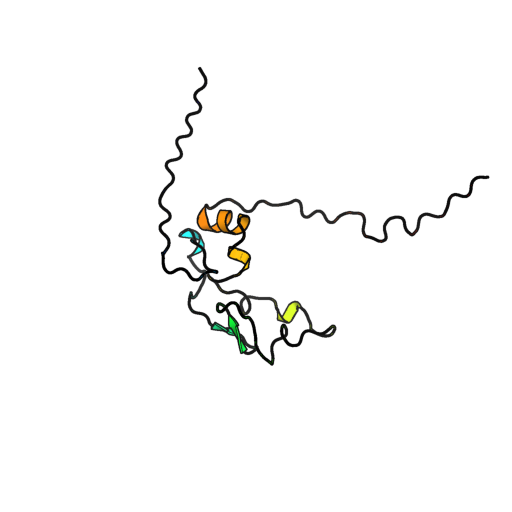4.12 124 PRO A C 1
ATOM 1001 O O . PRO A 1 124 ? 16.167 29.584 47.827 1.00 64.12 124 PRO A O 1
ATOM 1004 N N . GLU A 1 125 ? 18.340 28.916 47.954 1.00 54.91 125 GLU A N 1
ATOM 1005 C CA . GLU A 1 125 ? 18.581 29.117 49.402 1.00 54.91 125 GLU A CA 1
ATOM 1006 C C . GLU A 1 125 ? 18.447 30.580 49.850 1.00 54.91 125 GLU A C 1
ATOM 1008 O O . GLU A 1 125 ? 18.876 31.484 49.092 1.00 54.91 125 GLU A O 1
#

Sequence (125 aa):
MSDHDHKQKGKQHIDDPALDPYEIEFLPQFREGRGSRAPFVNQYGIVIGDHEYESPNSPLSQWSKETDPTVMAGDQWVHPFKDVGFQTDENRDIFEKGLPPQGGLFTHPDKNTAYGLNEPEKFPE

pLDDT: mean 80.05, std 15.81, range [36.94, 95.12]

Radius of gyration: 23.16 Å; chains: 1; bounding box: 62×42×71 Å

Secondary structure (DSSP, 8-state):
----------------TT--TTB----GGGTTT---SS-EE-TTSPEETSS----TT-TTTT--TTS-GGGG-SGGG--SSB-GGGGSHHHHHHHHH-PPP--------S--TTTTTT-------